Protein AF-0000000085037857 (afdb_homodimer)

Solvent-accessible surface area (backbone atoms only — not comparable to full-atom values): 8842 Å² total; per-residue (Å²): 122,50,80,33,39,57,67,57,38,49,74,40,35,71,58,51,56,49,46,18,55,75,66,65,37,46,35,36,34,31,36,87,88,33,72,64,82,64,17,30,32,39,31,25,39,68,59,52,50,52,38,51,50,42,29,55,66,50,51,72,70,66,72,67,72,76,71,72,71,71,71,63,75,67,69,63,79,122,123,49,78,33,39,57,68,58,39,51,75,41,35,70,58,51,55,49,47,20,53,76,66,66,38,45,36,36,33,30,37,85,87,33,71,65,82,64,18,29,31,38,32,26,40,67,58,53,50,51,37,50,51,42,30,56,66,50,50,71,72,65,72,68,73,76,70,74,72,74,71,65,73,68,70,65,84,120

Secondary structure (DSSP, 8-state):
-EEE-HHHHHHTHHHHHHHHHHH---EEE--SSSTTTT-EEEEEHHHHHHHHHHHHHTS------------GGG----/-EEE-HHHHHHTHHHHHHHHHHHT--EEE--SSSTTTT-EEEEEHHHHHHHHHHHHHTS------------GGG----

pLDDT: mean 81.19, std 19.85, range [30.17, 98.25]

Nearest PDB structures (foldseek):
  7v5y-assembly1_A  TM=8.905E-01  e=1.208E-04  Staphylococcus aureus subsp. aureus NCTC 8325
  7v5y-assembly1_D  TM=9.091E-01  e=2.577E-04  Staphylococcus aureus subsp. aureus NCTC 8325
  7v6w-assembly2_I  TM=9.081E-01  e=4.174E-04  Staphylococcus aureus subsp. aureus NCTC 8325
  7v6w-assembly2_K  TM=8.776E-01  e=6.311E-04  Staphylococcus aureus subsp. aureus NCTC 8325
  7v5y-assembly1_C  TM=8.869E-01  e=2.180E-03  Staphylococcus aureus subsp. aureus NCTC 8325

InterPro domains:
  IPR036165 YefM-like superfamily [SSF143120] (1-58)

Radius of gyration: 24.82 Å; Cα contacts (8 Å, |Δi|>4): 196; chains: 2; bounding box: 38×79×68 Å

Foldseek 3Di:
DAEDEPVRCVVCVVVVVVCQVVVQDKYKYAHPVHRPDPIDIDHDPVVVVVVVVVVVVPPPPPPPPPPPPPVVVPPPPD/DAEDEPVRCVVCVVVVVVCQVVVQDKYKYAHPVHRPDPIDIDHDPVVVVVVVVVVVVPPPPPPPPPPPPPCVVPPPPD

Organism: Levilactobacillus brevis (strain ATCC 367 / BCRC 12310 / CIP 105137 / JCM 1170 / LMG 11437 / NCIMB 947 / NCTC 947) (NCBI:txid387344)

Structure (mmCIF, N/CA/C/O backbone):
data_AF-0000000085037857-model_v1
#
loop_
_entity.id
_entity.type
_entity.pdbx_description
1 polymer Antitoxin
#
loop_
_atom_site.group_PDB
_atom_site.id
_atom_site.type_symbol
_atom_site.label_atom_id
_atom_site.label_alt_id
_atom_site.label_comp_id
_atom_site.label_asym_id
_atom_site.label_entity_id
_atom_site.label_seq_id
_atom_site.pdbx_PDB_ins_code
_atom_site.Cartn_x
_atom_site.Cartn_y
_atom_site.Cartn_z
_atom_site.occupancy
_atom_site.B_iso_or_equiv
_atom_site.auth_seq_id
_atom_site.auth_comp_id
_atom_site.auth_asym_id
_atom_site.auth_atom_id
_atom_site.pdbx_PDB_model_num
ATOM 1 N N . MET A 1 1 ? -2.799 6.082 -11.523 1 88.81 1 MET A N 1
ATOM 2 C CA . MET A 1 1 ? -2.975 4.879 -10.719 1 88.81 1 MET A CA 1
ATOM 3 C C . MET A 1 1 ? -3.498 3.725 -11.57 1 88.81 1 MET A C 1
ATOM 5 O O . MET A 1 1 ? -4.43 3.9 -12.352 1 88.81 1 MET A O 1
ATOM 9 N N . LYS A 1 2 ? -2.797 2.525 -11.625 1 94.12 2 LYS A N 1
ATOM 10 C CA . LYS A 1 2 ? -3.199 1.336 -12.367 1 94.12 2 LYS A CA 1
ATOM 11 C C . LYS A 1 2 ? -4.102 0.44 -11.523 1 94.12 2 LYS A C 1
ATOM 13 O O . LYS A 1 2 ? -3.959 0.382 -10.305 1 94.12 2 LYS A O 1
ATOM 18 N N . HIS A 1 3 ? -4.953 -0.242 -12.336 1 94.38 3 HIS A N 1
ATOM 19 C CA . HIS A 1 3 ? -5.906 -1.106 -11.648 1 94.38 3 HIS A CA 1
ATOM 20 C C . HIS A 1 3 ? -5.73 -2.562 -12.062 1 94.38 3 HIS A C 1
ATOM 22 O O . HIS A 1 3 ? -5.527 -2.855 -13.25 1 94.38 3 HIS A O 1
ATOM 28 N N . TYR A 1 4 ? -5.77 -3.43 -11.062 1 95.62 4 TYR A N 1
ATOM 29 C CA . TYR A 1 4 ? -5.695 -4.871 -11.289 1 95.62 4 TYR A CA 1
ATOM 30 C C . TYR A 1 4 ? -6.77 -5.602 -10.492 1 95.62 4 TYR A C 1
ATOM 32 O O . TYR A 1 4 ? -7.172 -5.148 -9.414 1 95.62 4 TYR A O 1
ATOM 40 N N . SER A 1 5 ? -7.328 -6.695 -11.078 1 95.31 5 SER A N 1
ATOM 41 C CA . SER A 1 5 ? -8.062 -7.648 -10.258 1 95.31 5 SER A CA 1
ATOM 42 C C . SER A 1 5 ? -7.117 -8.5 -9.422 1 95.31 5 SER A C 1
ATOM 44 O O . SER A 1 5 ? -5.938 -8.641 -9.75 1 95.31 5 SER A O 1
ATOM 46 N N . PRO A 1 6 ? -7.613 -9.07 -8.375 1 95.5 6 PRO A N 1
ATOM 47 C CA . PRO A 1 6 ? -6.742 -9.875 -7.516 1 95.5 6 PRO A CA 1
ATOM 48 C C . PRO A 1 6 ? -6.035 -10.992 -8.273 1 95.5 6 PRO A C 1
ATOM 50 O O . PRO A 1 6 ? -4.832 -11.195 -8.094 1 95.5 6 PRO A O 1
ATOM 53 N N . ILE A 1 7 ? -6.723 -11.648 -9.148 1 95.44 7 ILE A N 1
ATOM 54 C CA . ILE A 1 7 ? -6.164 -12.773 -9.891 1 95.44 7 ILE A CA 1
ATOM 55 C C . ILE A 1 7 ? -5.117 -12.273 -10.883 1 95.44 7 ILE A C 1
ATOM 57 O O . ILE A 1 7 ? -4.016 -12.828 -10.969 1 95.44 7 ILE A O 1
ATOM 61 N N . ALA A 1 8 ? -5.441 -11.219 -11.555 1 96.31 8 ALA A N 1
ATOM 62 C CA . ALA A 1 8 ? -4.504 -10.641 -12.508 1 96.31 8 ALA A CA 1
ATOM 63 C C . ALA A 1 8 ? -3.242 -10.141 -11.812 1 96.31 8 ALA A C 1
ATOM 65 O O . ALA A 1 8 ? -2.129 -10.344 -12.305 1 96.31 8 ALA A O 1
ATOM 66 N N . ALA A 1 9 ? -3.393 -9.469 -10.703 1 97.5 9 ALA A N 1
ATOM 67 C CA . ALA A 1 9 ? -2.266 -8.945 -9.938 1 97.5 9 ALA A CA 1
ATOM 68 C C . ALA A 1 9 ? -1.365 -10.078 -9.445 1 97.5 9 ALA A C 1
ATOM 70 O O . ALA A 1 9 ? -0.138 -9.953 -9.461 1 97.5 9 ALA A O 1
ATOM 71 N N . GLN A 1 10 ? -2.035 -11.07 -9 1 97.38 10 GLN A N 1
ATOM 72 C CA . GLN A 1 10 ? -1.296 -12.227 -8.516 1 97.38 10 GLN A CA 1
ATOM 73 C C . GLN A 1 10 ? -0.466 -12.852 -9.633 1 97.38 10 GLN A C 1
ATOM 75 O O . GLN A 1 10 ? 0.699 -13.203 -9.43 1 97.38 10 GLN A O 1
ATOM 80 N N . GLN A 1 11 ? -1.015 -12.945 -10.789 1 96.62 11 GLN A N 1
ATOM 81 C CA . GLN A 1 11 ? -0.337 -13.547 -11.938 1 96.62 11 GLN A CA 1
ATOM 82 C C . GLN A 1 11 ? 0.849 -12.695 -12.383 1 96.62 11 GLN A C 1
ATOM 84 O O . GLN A 1 11 ? 1.886 -13.227 -12.781 1 96.62 11 GLN A O 1
ATOM 89 N N . ASP A 1 12 ? 0.667 -11.398 -12.328 1 96.56 12 ASP A N 1
ATOM 90 C CA . ASP A 1 12 ? 1.694 -10.469 -12.773 1 96.56 12 ASP A CA 1
ATOM 91 C C . ASP A 1 12 ? 2.4 -9.812 -11.594 1 96.56 12 ASP A C 1
ATOM 93 O O . ASP A 1 12 ? 2.867 -8.672 -11.688 1 96.56 12 ASP A O 1
ATOM 97 N N . PHE A 1 13 ? 2.445 -10.492 -10.484 1 97.56 13 PHE A N 1
ATOM 98 C CA . PHE A 1 13 ? 2.863 -9.891 -9.227 1 97.56 13 PHE A CA 1
ATOM 99 C C . PHE A 1 13 ? 4.281 -9.344 -9.328 1 97.56 13 PHE A C 1
ATOM 101 O O . PHE A 1 13 ? 4.543 -8.203 -8.938 1 97.56 13 PHE A O 1
ATOM 108 N N . GLN A 1 14 ? 5.199 -10.109 -9.859 1 96 14 GLN A N 1
ATOM 109 C CA . GLN A 1 14 ? 6.582 -9.656 -9.984 1 96 14 GLN A CA 1
ATOM 110 C C . GLN A 1 14 ? 6.676 -8.414 -10.859 1 96 14 GLN A C 1
ATOM 112 O O . GLN A 1 14 ? 7.438 -7.488 -10.555 1 96 14 GLN A O 1
ATOM 117 N N . GLN A 1 15 ? 5.957 -8.406 -11.938 1 96.31 15 GLN A N 1
ATOM 118 C CA . GLN A 1 15 ? 5.91 -7.234 -12.805 1 96.31 15 GLN A CA 1
ATOM 119 C C . GLN A 1 15 ? 5.309 -6.035 -12.078 1 96.31 15 GLN A C 1
ATOM 121 O O . GLN A 1 15 ? 5.785 -4.91 -12.227 1 96.31 15 GLN A O 1
ATOM 126 N N . VAL A 1 16 ? 4.203 -6.281 -11.367 1 96.69 16 VAL A N 1
ATOM 127 C CA . VAL A 1 16 ? 3.537 -5.242 -10.594 1 96.69 16 VAL A CA 1
ATOM 128 C C . VAL A 1 16 ? 4.535 -4.59 -9.641 1 96.69 16 VAL A C 1
ATOM 130 O O . VAL A 1 16 ? 4.656 -3.361 -9.609 1 96.69 16 VAL A O 1
ATOM 133 N N . LEU A 1 17 ? 5.309 -5.434 -8.914 1 95.81 17 LEU A N 1
ATOM 134 C CA . LEU A 1 17 ? 6.281 -4.914 -7.961 1 95.81 17 LEU A CA 1
ATOM 135 C C . LEU A 1 17 ? 7.359 -4.102 -8.664 1 95.81 17 LEU A C 1
ATOM 137 O O . LEU A 1 17 ? 7.789 -3.061 -8.164 1 95.81 17 LEU A O 1
ATOM 141 N N . THR A 1 18 ? 7.766 -4.562 -9.867 1 94.06 18 THR A N 1
ATOM 142 C CA . THR A 1 18 ? 8.789 -3.871 -10.641 1 94.06 18 THR A CA 1
ATOM 143 C C . THR A 1 18 ? 8.297 -2.498 -11.094 1 94.06 18 THR A C 1
ATOM 145 O O . THR A 1 18 ? 9.008 -1.504 -10.961 1 94.06 18 THR A O 1
ATOM 148 N N . VAL A 1 19 ? 7.074 -2.396 -11.555 1 94.75 19 VAL A N 1
ATOM 149 C CA . VAL A 1 19 ? 6.5 -1.154 -12.055 1 94.75 19 VAL A CA 1
ATOM 150 C C . VAL A 1 19 ? 6.305 -0.172 -10.906 1 94.75 19 VAL A C 1
ATOM 152 O O . VAL A 1 19 ? 6.598 1.019 -11.039 1 94.75 19 VAL A O 1
ATOM 155 N N . VAL A 1 20 ? 5.887 -0.683 -9.781 1 95.94 20 VAL A N 1
ATOM 156 C CA . VAL A 1 20 ? 5.672 0.143 -8.602 1 95.94 20 VAL A CA 1
ATOM 157 C C . VAL A 1 20 ? 6.988 0.799 -8.188 1 95.94 20 VAL A C 1
ATOM 159 O O . VAL A 1 20 ? 7.023 1.993 -7.879 1 95.94 20 VAL A O 1
ATOM 162 N N . HIS A 1 21 ? 7.98 0.096 -8.234 1 93.31 21 HIS A N 1
ATOM 163 C CA . HIS A 1 21 ? 9.281 0.605 -7.801 1 93.31 21 HIS A CA 1
ATOM 164 C C . HIS A 1 21 ? 9.898 1.51 -8.859 1 93.31 21 HIS A C 1
ATOM 166 O O . HIS A 1 21 ? 10.352 2.613 -8.555 1 93.31 21 HIS A O 1
ATOM 172 N N . GLN A 1 22 ? 9.875 1.094 -10.07 1 93.31 22 GLN A N 1
ATOM 173 C CA . GLN A 1 22 ? 10.578 1.793 -11.141 1 93.31 22 GLN A CA 1
ATOM 174 C C . GLN A 1 22 ? 9.875 3.1 -11.5 1 93.31 22 GLN A C 1
ATOM 176 O O . GLN A 1 22 ? 10.531 4.113 -11.758 1 93.31 22 GLN A O 1
ATOM 181 N N . LEU A 1 23 ? 8.586 3.047 -11.492 1 94.31 23 LEU A N 1
ATOM 182 C CA . LEU A 1 23 ? 7.832 4.227 -11.898 1 94.31 23 LEU A CA 1
ATOM 183 C C . LEU A 1 23 ? 7.316 4.988 -10.688 1 94.31 23 LEU A C 1
ATOM 185 O O . LEU A 1 23 ? 6.758 6.082 -10.82 1 94.31 23 LEU A O 1
ATOM 189 N N . GLN A 1 24 ? 7.605 4.41 -9.547 1 92.06 24 GLN A N 1
ATOM 190 C CA . GLN A 1 24 ? 7.117 4.977 -8.297 1 92.06 24 GLN A CA 1
ATOM 191 C C . GLN A 1 24 ? 5.621 5.262 -8.367 1 92.06 24 GLN A C 1
ATOM 193 O O . GLN A 1 24 ? 5.172 6.355 -8.008 1 92.06 24 GLN A O 1
ATOM 198 N N . GLU A 1 25 ? 4.902 4.344 -8.898 1 93.88 25 GLU A N 1
ATOM 199 C CA . GLU A 1 25 ? 3.457 4.457 -9.062 1 93.88 25 GLU A CA 1
ATOM 200 C C . GLU A 1 25 ? 2.715 3.537 -8.102 1 93.88 25 GLU A C 1
ATOM 202 O O . GLU A 1 25 ? 3.295 2.588 -7.57 1 93.88 25 GLU A O 1
ATOM 207 N N . THR A 1 26 ? 1.475 3.883 -7.855 1 96.31 26 THR A N 1
ATOM 208 C CA . THR A 1 26 ? 0.631 3.049 -7.008 1 96.31 26 THR A CA 1
ATOM 209 C C . THR A 1 26 ? -0.341 2.229 -7.852 1 96.31 26 THR A C 1
ATOM 211 O O . THR A 1 26 ? -0.858 2.713 -8.859 1 96.31 26 THR A O 1
ATOM 214 N N . ILE A 1 27 ? -0.514 0.985 -7.375 1 97.31 27 ILE A N 1
ATOM 215 C CA . ILE A 1 27 ? -1.434 0.089 -8.07 1 97.31 27 ILE A CA 1
ATOM 216 C C . ILE A 1 27 ? -2.605 -0.258 -7.152 1 97.31 27 ILE A C 1
ATOM 218 O O . ILE A 1 27 ? -2.414 -0.513 -5.961 1 97.31 27 ILE A O 1
ATOM 222 N N . MET A 1 28 ? -3.84 -0.273 -7.762 1 96.75 28 MET A N 1
ATOM 223 C CA . MET A 1 28 ? -5.047 -0.605 -7.008 1 96.75 28 MET A CA 1
ATOM 224 C C . MET A 1 28 ? -5.555 -1.995 -7.383 1 96.75 28 MET A C 1
ATOM 226 O O . MET A 1 28 ? -5.672 -2.322 -8.562 1 96.75 28 MET A O 1
ATOM 230 N N . ILE A 1 29 ? -5.672 -2.752 -6.328 1 97.06 29 ILE A N 1
ATOM 231 C CA . ILE A 1 29 ? -6.234 -4.09 -6.504 1 97.06 29 ILE A CA 1
ATOM 232 C C . ILE A 1 29 ? -7.695 -4.094 -6.07 1 97.06 29 ILE A C 1
ATOM 234 O O . ILE A 1 29 ? -8 -3.928 -4.887 1 97.06 29 ILE A O 1
ATOM 238 N N . THR A 1 30 ? -8.594 -4.324 -7.078 1 95 30 THR A N 1
ATOM 239 C CA . THR A 1 30 ? -10.023 -4.277 -6.801 1 95 30 THR A CA 1
ATOM 240 C C . THR A 1 30 ? -10.68 -5.605 -7.156 1 95 30 THR A C 1
ATOM 242 O O . THR A 1 30 ? -10.734 -5.988 -8.328 1 95 30 THR A O 1
ATOM 245 N N . PRO A 1 31 ? -11.188 -6.266 -6.059 1 90.56 31 PRO A N 1
ATOM 246 C CA . PRO A 1 31 ? -11.93 -7.492 -6.352 1 90.56 31 PRO A CA 1
ATOM 247 C C . PRO A 1 31 ? -13.188 -7.238 -7.18 1 90.56 31 PRO A C 1
ATOM 249 O O . PRO A 1 31 ? -13.789 -6.168 -7.078 1 90.56 31 PRO A O 1
ATOM 252 N N . THR A 1 32 ? -13.492 -8.117 -8.062 1 81.38 32 THR A N 1
ATOM 253 C CA . THR A 1 32 ? -14.656 -7.992 -8.938 1 81.38 32 THR A CA 1
ATOM 254 C C . THR A 1 32 ? -15.945 -8 -8.133 1 81.38 32 THR A C 1
ATOM 256 O O . THR A 1 32 ? -16.938 -7.375 -8.523 1 81.38 32 THR A O 1
ATOM 259 N N . ASP A 1 33 ? -15.914 -8.594 -7.055 1 78.81 33 ASP A N 1
ATOM 260 C CA . ASP A 1 33 ? -17.109 -8.758 -6.238 1 78.81 33 ASP A CA 1
ATOM 261 C C . ASP A 1 33 ? -17.328 -7.543 -5.34 1 78.81 33 ASP A C 1
ATOM 263 O O . ASP A 1 33 ? -18.453 -7.289 -4.887 1 78.81 33 ASP A O 1
ATOM 267 N N . SER A 1 34 ? -16.328 -6.797 -5 1 71.25 34 SER A N 1
ATOM 268 C CA . SER A 1 34 ? -16.422 -5.691 -4.055 1 71.25 34 SER A CA 1
ATOM 269 C C . SER A 1 34 ? -15.742 -4.438 -4.605 1 71.25 34 SER A C 1
ATOM 271 O O . SER A 1 34 ? -14.625 -4.098 -4.203 1 71.25 34 SER A O 1
ATOM 273 N N . GLU A 1 35 ? -16.219 -3.906 -5.652 1 68 35 GLU A N 1
ATOM 274 C CA . GLU A 1 35 ? -15.57 -2.891 -6.473 1 68 35 GLU A CA 1
ATOM 275 C C . GLU A 1 35 ? -14.781 -1.91 -5.613 1 68 35 GLU A C 1
ATOM 277 O O . GLU A 1 35 ? -13.664 -1.524 -5.969 1 68 35 GLU A O 1
ATOM 282 N N . ASP A 1 36 ? -15.133 -1.713 -4.285 1 74.12 36 ASP A N 1
ATOM 283 C CA . ASP A 1 36 ? -14.422 -0.632 -3.613 1 74.12 36 ASP A CA 1
ATOM 284 C C . ASP A 1 36 ? -14.117 -0.991 -2.16 1 74.12 36 ASP A C 1
ATOM 286 O O . ASP A 1 36 ? -13.086 -0.594 -1.618 1 74.12 36 ASP A O 1
ATOM 290 N N . GLU A 1 37 ? -14.891 -1.857 -1.664 1 83.69 37 GLU A N 1
ATOM 291 C CA . GLU A 1 37 ? -14.844 -2.064 -0.22 1 83.69 37 GLU A CA 1
ATOM 292 C C . GLU A 1 37 ? -13.625 -2.895 0.179 1 83.69 37 GLU A C 1
ATOM 294 O O . GLU A 1 37 ? -13.008 -2.641 1.216 1 83.69 37 GLU A O 1
ATOM 299 N N . HIS A 1 38 ? -13.273 -3.773 -0.701 1 89.06 38 HIS A N 1
ATOM 300 C CA . HIS A 1 38 ? -12.18 -4.672 -0.35 1 89.06 38 HIS A CA 1
ATOM 301 C C . HIS A 1 38 ? -10.945 -4.402 -1.204 1 89.06 38 HIS A C 1
ATOM 303 O O . HIS A 1 38 ? -10.055 -5.242 -1.295 1 89.06 38 HIS A O 1
ATOM 309 N N . ALA A 1 39 ? -10.914 -3.215 -1.707 1 95.44 39 ALA A N 1
ATOM 310 C CA . ALA A 1 39 ? -9.781 -2.855 -2.555 1 95.44 39 ALA A CA 1
ATOM 311 C C . ALA A 1 39 ? -8.523 -2.598 -1.72 1 95.44 39 ALA A C 1
ATOM 313 O O . ALA A 1 39 ? -8.625 -2.199 -0.556 1 95.44 39 ALA A O 1
ATOM 314 N N . ALA A 1 40 ? -7.445 -2.938 -2.291 1 97 40 ALA A N 1
ATOM 315 C CA . ALA A 1 40 ? -6.145 -2.727 -1.665 1 97 40 ALA A CA 1
ATOM 316 C C . ALA A 1 40 ? -5.211 -1.951 -2.59 1 97 40 ALA A C 1
ATOM 318 O O . ALA A 1 40 ? -5.418 -1.916 -3.805 1 97 40 ALA A O 1
ATOM 319 N N . VAL A 1 41 ? -4.211 -1.324 -2.008 1 97.25 41 VAL A 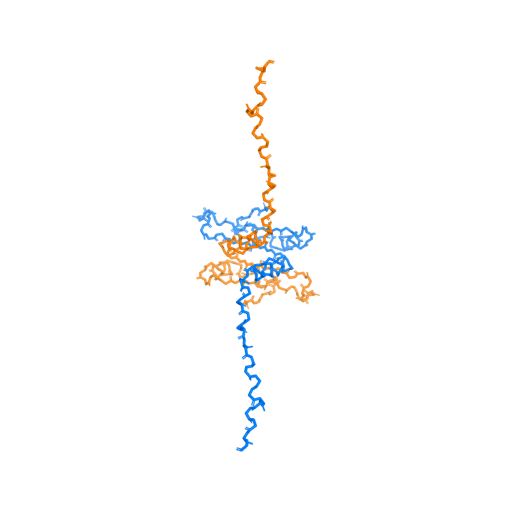N 1
ATOM 320 C CA . VAL A 1 41 ? -3.254 -0.533 -2.773 1 97.25 41 VAL A CA 1
ATOM 321 C C . VAL A 1 41 ? -1.838 -1.041 -2.516 1 97.25 41 VAL A C 1
ATOM 323 O O . VAL A 1 41 ? -1.477 -1.336 -1.373 1 97.25 41 VAL A O 1
ATOM 326 N N . ILE A 1 42 ? -1.102 -1.191 -3.6 1 98.25 42 ILE A N 1
ATOM 327 C CA . ILE A 1 42 ? 0.323 -1.495 -3.527 1 98.25 42 ILE A CA 1
ATOM 328 C C . ILE A 1 42 ? 1.134 -0.258 -3.906 1 98.25 42 ILE A C 1
ATOM 330 O O . ILE A 1 42 ? 0.92 0.332 -4.969 1 98.25 42 ILE A O 1
ATOM 334 N N . MET A 1 43 ? 2.094 0.13 -3.025 1 97.56 43 MET A N 1
ATOM 335 C CA . MET A 1 43 ? 2.914 1.31 -3.287 1 97.56 43 MET A CA 1
ATOM 336 C C . MET A 1 43 ? 4.34 1.104 -2.791 1 97.56 43 MET A C 1
ATOM 338 O O . MET A 1 43 ? 4.59 0.245 -1.941 1 97.56 43 MET A O 1
ATOM 342 N N . PRO A 1 44 ? 5.27 1.88 -3.354 1 96.81 44 PRO A N 1
ATOM 343 C CA . PRO A 1 44 ? 6.641 1.764 -2.854 1 96.81 44 PRO A CA 1
ATOM 344 C C . PRO A 1 44 ? 6.77 2.158 -1.385 1 96.81 44 PRO A C 1
ATOM 346 O O . PRO A 1 44 ? 6.113 3.102 -0.936 1 96.81 44 PRO A O 1
ATOM 349 N N . LYS A 1 45 ? 7.59 1.463 -0.759 1 95.56 45 LYS A N 1
ATOM 350 C CA . LYS A 1 45 ? 7.809 1.765 0.653 1 95.56 45 LYS A CA 1
ATOM 351 C C . LYS A 1 45 ? 8.141 3.24 0.854 1 95.56 45 LYS A C 1
ATOM 353 O O . LYS A 1 45 ? 7.625 3.877 1.776 1 95.56 45 LYS A O 1
ATOM 358 N N . ARG A 1 46 ? 8.938 3.783 0.051 1 93.88 46 ARG A N 1
ATOM 359 C CA . ARG A 1 46 ? 9.367 5.172 0.175 1 93.88 46 ARG A CA 1
ATOM 360 C C . ARG A 1 46 ? 8.172 6.121 0.099 1 93.88 46 ARG A C 1
ATOM 362 O O . ARG A 1 46 ? 8.094 7.086 0.858 1 93.88 46 ARG A O 1
ATOM 369 N N . GLU A 1 47 ? 7.273 5.891 -0.829 1 94.06 47 GLU A N 1
ATOM 370 C CA . GLU A 1 47 ? 6.07 6.707 -0.953 1 94.06 47 GLU A CA 1
ATOM 371 C C . GLU A 1 47 ? 5.203 6.605 0.298 1 94.06 47 GLU A C 1
ATOM 373 O O . GLU A 1 47 ? 4.695 7.613 0.792 1 94.06 47 GLU A O 1
ATOM 378 N N . TRP A 1 48 ? 5.109 5.426 0.763 1 95.12 48 TRP A N 1
ATOM 379 C CA . TRP A 1 48 ? 4.336 5.184 1.976 1 95.12 48 TRP A CA 1
ATOM 380 C C . TRP A 1 48 ? 4.93 5.938 3.162 1 95.12 48 TRP A C 1
ATOM 382 O O . TRP A 1 48 ? 4.207 6.59 3.916 1 95.12 48 TRP A O 1
ATOM 392 N N . GLU A 1 49 ? 6.188 5.977 3.312 1 93.88 49 GLU A N 1
ATOM 393 C CA . GLU A 1 49 ? 6.883 6.684 4.383 1 93.88 49 GLU A CA 1
ATOM 394 C C . GLU A 1 49 ? 6.715 8.195 4.242 1 93.88 49 GLU A C 1
ATOM 396 O O . GLU A 1 49 ? 6.543 8.898 5.238 1 93.88 49 GLU A O 1
ATOM 401 N N . ALA A 1 50 ? 6.801 8.641 3.057 1 92.56 50 ALA A N 1
ATOM 402 C CA . ALA A 1 50 ? 6.637 10.07 2.801 1 92.56 50 ALA A CA 1
ATOM 403 C C . ALA A 1 50 ? 5.238 10.539 3.18 1 92.56 50 ALA A C 1
ATOM 405 O O . ALA A 1 50 ? 5.078 11.578 3.824 1 92.56 50 ALA A O 1
ATOM 406 N N . LEU A 1 51 ? 4.27 9.781 2.787 1 92.88 51 LEU A N 1
ATOM 407 C CA . LEU A 1 51 ? 2.881 10.109 3.096 1 92.88 51 LEU A CA 1
ATOM 408 C C . LEU A 1 51 ? 2.639 10.086 4.602 1 92.88 51 LEU A C 1
ATOM 410 O O . LEU A 1 51 ? 1.98 10.977 5.141 1 92.88 51 LEU A O 1
ATOM 414 N N . ARG A 1 52 ? 3.137 9.102 5.164 1 91.81 52 ARG A N 1
ATOM 415 C CA . ARG A 1 52 ? 2.975 8.961 6.605 1 91.81 52 ARG A CA 1
ATOM 416 C C . ARG A 1 52 ? 3.662 10.102 7.352 1 91.81 52 ARG A C 1
ATOM 418 O O . ARG A 1 52 ? 3.115 10.641 8.312 1 91.81 52 ARG A O 1
ATOM 425 N N . GLU A 1 53 ? 4.805 10.484 6.969 1 92 53 GLU A N 1
ATOM 426 C CA . GLU A 1 53 ? 5.535 11.594 7.566 1 92 53 GLU A CA 1
ATOM 427 C C . GLU A 1 53 ? 4.77 12.906 7.41 1 92 53 GLU A C 1
ATOM 429 O O . GLU A 1 53 ? 4.648 13.68 8.359 1 92 53 GLU A O 1
ATOM 434 N N . LEU A 1 54 ? 4.293 13.062 6.223 1 89 54 LEU A N 1
ATOM 435 C CA . LEU A 1 54 ? 3.514 14.273 5.969 1 89 54 LEU A CA 1
ATOM 436 C C . LEU A 1 54 ? 2.264 14.305 6.84 1 89 54 LEU A C 1
ATOM 438 O O . LEU A 1 54 ? 1.905 15.352 7.383 1 89 54 LEU A O 1
ATOM 442 N N . ALA A 1 55 ? 1.677 13.258 7.02 1 88.94 55 ALA A N 1
ATOM 443 C CA . ALA A 1 55 ? 0.479 13.164 7.848 1 88.94 55 ALA A CA 1
ATOM 444 C C . ALA A 1 55 ? 0.806 13.414 9.312 1 88.94 55 ALA A C 1
ATOM 446 O O . ALA A 1 55 ? 0.032 14.062 10.031 1 88.94 55 ALA A O 1
ATOM 447 N N . PHE A 1 56 ? 1.879 12.961 9.719 1 86.88 56 PHE A N 1
ATOM 448 C CA . PHE A 1 56 ? 2.326 13.117 11.094 1 86.88 56 PHE A CA 1
ATOM 449 C C . PHE A 1 56 ? 2.633 14.578 11.406 1 86.88 56 PHE A C 1
ATOM 451 O O . PHE A 1 56 ? 2.393 15.039 12.523 1 86.88 56 PHE A O 1
ATOM 458 N N . LEU A 1 57 ? 3.086 15.258 10.5 1 81.94 57 LEU A N 1
ATOM 459 C CA . LEU A 1 57 ? 3.453 16.656 10.68 1 81.94 57 LEU A CA 1
ATOM 460 C C . LEU A 1 57 ? 2.215 17.516 10.891 1 81.94 57 LEU A C 1
ATOM 462 O O . LEU A 1 57 ? 2.309 18.641 11.414 1 81.94 57 LEU A O 1
ATOM 466 N N . GLN A 1 58 ? 1.061 17.094 10.469 1 71.5 58 GLN A N 1
ATOM 467 C CA . GLN A 1 58 ? -0.184 17.828 10.641 1 71.5 58 GLN A CA 1
ATOM 468 C C . GLN A 1 58 ? -0.682 17.734 12.086 1 71.5 58 GLN A C 1
ATOM 470 O O . GLN A 1 58 ? -1.599 18.453 12.477 1 71.5 58 GLN A O 1
ATOM 475 N N . ARG A 1 59 ? -0.139 16.875 12.812 1 65.38 59 ARG A N 1
ATOM 476 C CA . ARG A 1 59 ? -0.6 16.734 14.188 1 65.38 59 ARG A CA 1
ATOM 477 C C . ARG A 1 59 ? -0.239 17.969 15.016 1 65.38 59 ARG A C 1
ATOM 479 O O . ARG A 1 59 ? 0.895 18.453 14.961 1 65.38 59 ARG A O 1
ATOM 486 N N . PRO A 1 60 ? -1.316 18.688 15.312 1 62.03 60 PRO A N 1
ATOM 487 C CA . PRO A 1 60 ? -1.077 19.906 16.078 1 62.03 60 PRO A CA 1
ATOM 488 C C . PRO A 1 60 ? -0.035 19.719 17.188 1 62.03 60 PRO A C 1
ATOM 490 O O . PRO A 1 60 ? 0.026 18.656 17.812 1 62.03 60 PRO A O 1
ATOM 493 N N . SER A 1 61 ? 1.11 20.25 16.844 1 58.81 61 SER A N 1
ATOM 494 C CA . SER A 1 61 ? 2.078 20.328 17.922 1 58.81 61 SER A CA 1
ATOM 495 C C . SER A 1 61 ? 1.397 20.656 19.25 1 58.81 61 SER A C 1
ATOM 497 O O . SER A 1 61 ? 0.603 21.594 19.328 1 58.81 61 SER A O 1
ATOM 499 N N . LEU A 1 62 ? 0.873 19.656 19.969 1 56.41 62 LEU A N 1
ATOM 500 C CA . LEU A 1 62 ? 0.452 20.078 21.297 1 56.41 62 LEU A CA 1
ATOM 501 C C . LEU A 1 62 ? 1.316 21.234 21.797 1 56.41 62 LEU A C 1
ATOM 503 O O . LEU A 1 62 ? 2.531 21.234 21.594 1 56.41 62 LEU A O 1
ATOM 507 N N . PRO A 1 63 ? 0.683 22.266 21.969 1 55.34 63 PRO A N 1
ATOM 508 C CA . PRO A 1 63 ? 1.468 23.328 22.594 1 55.34 63 PRO A CA 1
ATOM 509 C C . PRO A 1 63 ? 2.393 22.797 23.688 1 55.34 63 PRO A C 1
ATOM 511 O O . PRO A 1 63 ? 2.047 21.844 24.391 1 55.34 63 PRO A O 1
ATOM 514 N N . LYS A 1 64 ? 3.645 22.609 23.406 1 56.22 64 LYS A N 1
ATOM 515 C CA . LYS A 1 64 ? 4.531 22.281 24.516 1 56.22 64 LYS A CA 1
ATOM 516 C C . LYS A 1 64 ? 3.996 22.859 25.828 1 56.22 64 LYS A C 1
ATOM 518 O O . LYS A 1 64 ? 3.629 24.031 25.891 1 56.22 64 LYS A O 1
ATOM 523 N N . PRO A 1 65 ? 3.498 22.078 26.656 1 52.34 65 PRO A N 1
ATOM 524 C CA . PRO A 1 65 ? 3.121 22.766 27.906 1 52.34 65 PRO A CA 1
ATOM 525 C C . PRO A 1 65 ? 4.082 23.875 28.281 1 52.34 65 PRO A C 1
ATOM 527 O O . PRO A 1 65 ? 5.297 23.734 28.125 1 52.34 65 PRO A O 1
ATOM 530 N N . ALA A 1 66 ? 3.688 24.984 28.078 1 48.69 66 ALA A N 1
ATOM 531 C CA . ALA A 1 66 ? 4.461 26.047 28.734 1 48.69 66 ALA A CA 1
ATOM 532 C C . ALA A 1 66 ? 4.949 25.609 30.109 1 48.69 66 ALA A C 1
ATOM 534 O O . ALA A 1 66 ? 4.172 25.562 31.062 1 48.69 66 ALA A O 1
ATOM 535 N N . ILE A 1 67 ? 5.586 24.531 30.344 1 47.53 67 ILE A N 1
ATOM 536 C CA . ILE A 1 67 ? 6.184 24.391 31.656 1 47.53 67 ILE A CA 1
ATOM 537 C C . ILE A 1 67 ? 6.82 25.703 32.094 1 47.53 67 ILE A C 1
ATOM 539 O O . ILE A 1 67 ? 7.793 26.156 31.484 1 47.53 67 ILE A O 1
ATOM 543 N N . THR A 1 68 ? 6.047 26.734 32.375 1 46.78 68 THR A N 1
ATOM 544 C CA . THR A 1 68 ? 6.523 27.797 33.25 1 46.78 68 THR A CA 1
ATOM 545 C C . THR A 1 68 ? 7.453 27.25 34.312 1 46.78 68 THR A C 1
ATOM 547 O O . THR A 1 68 ? 7.027 26.469 35.188 1 46.78 68 THR A O 1
ATOM 550 N N . ALA A 1 69 ? 8.625 26.797 34.031 1 46.22 69 ALA A N 1
ATOM 551 C CA . ALA A 1 69 ? 9.688 26.562 35 1 46.22 69 ALA A CA 1
ATOM 552 C C . ALA A 1 69 ? 9.602 27.562 36.156 1 46.22 69 ALA A C 1
ATOM 554 O O . ALA A 1 69 ? 9.891 28.75 35.969 1 46.22 69 ALA A O 1
ATOM 555 N N . PH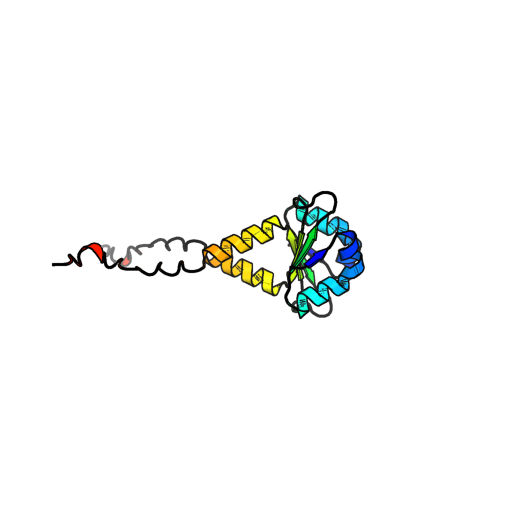E A 1 70 ? 8.586 27.484 36.938 1 46.53 70 PHE A N 1
ATOM 556 C CA . PHE A 1 70 ? 8.805 28.172 38.219 1 46.53 70 PHE A CA 1
ATOM 557 C C . PHE A 1 70 ? 10.227 27.953 38.719 1 46.53 70 PHE A C 1
ATOM 559 O O . PHE A 1 70 ? 10.664 26.812 38.875 1 46.53 70 PHE A O 1
ATOM 566 N N . ASP A 1 71 ? 11.211 28.625 38.156 1 45.56 71 ASP A N 1
ATOM 567 C CA . ASP A 1 71 ? 12.523 28.766 38.781 1 45.56 71 ASP A CA 1
ATOM 568 C C . ASP A 1 71 ? 12.422 28.75 40.312 1 45.56 71 ASP A C 1
ATOM 570 O O . ASP A 1 71 ? 12 29.734 40.906 1 45.56 71 ASP A O 1
ATOM 574 N N . VAL A 1 72 ? 11.914 27.703 40.969 1 49.28 72 VAL A N 1
ATOM 575 C CA . VAL A 1 72 ? 11.953 27.422 42.375 1 49.28 72 VAL A CA 1
ATOM 576 C C . VAL A 1 72 ? 13.336 27.734 42.938 1 49.28 72 VAL A C 1
ATOM 578 O O . VAL A 1 72 ? 13.617 27.484 44.125 1 49.28 72 VAL A O 1
ATOM 581 N N . ASP A 1 73 ? 14.328 28.016 42.094 1 45.31 73 ASP A N 1
ATOM 582 C CA . ASP A 1 73 ? 15.57 28.297 42.812 1 45.31 73 ASP A CA 1
ATOM 583 C C . ASP A 1 73 ? 15.406 29.469 43.75 1 45.31 73 ASP A C 1
ATOM 585 O O . ASP A 1 73 ? 16.25 29.688 44.656 1 45.31 73 ASP A O 1
ATOM 589 N N . LYS A 1 74 ? 14.43 30.453 43.406 1 46.03 74 LYS A N 1
ATOM 590 C CA . LYS A 1 74 ? 14.5 31.578 44.344 1 46.03 74 LYS A CA 1
ATOM 591 C C . LYS A 1 74 ? 13.875 31.219 45.688 1 46.03 74 LYS A C 1
ATOM 593 O O . LYS A 1 74 ? 13.719 32.062 46.562 1 46.03 74 LYS A O 1
ATOM 598 N N . MET A 1 75 ? 13.242 30.094 45.875 1 43.41 75 MET A N 1
ATOM 599 C CA . MET A 1 75 ? 12.883 29.984 47.281 1 43.41 75 MET A CA 1
ATOM 600 C C . MET A 1 75 ? 14.125 29.984 48.156 1 43.41 75 MET A C 1
ATOM 602 O O . MET A 1 75 ? 14.906 29.031 48.156 1 43.41 75 MET A O 1
ATOM 606 N N . GLU A 1 76 ? 14.898 31.094 48.156 1 43 76 GLU A N 1
ATOM 607 C CA . GLU A 1 76 ? 15.82 31.391 49.25 1 43 76 GLU A CA 1
ATOM 608 C C . GLU A 1 76 ? 15.148 31.156 50.594 1 43 76 GLU A C 1
ATOM 610 O O . GLU A 1 76 ? 14.094 31.734 50.875 1 43 76 GLU A O 1
ATOM 615 N N . TRP A 1 77 ? 15.047 30.031 51.062 1 47.62 77 TRP A N 1
ATOM 616 C CA . TRP A 1 77 ? 14.891 29.891 52.5 1 47.62 77 TRP A CA 1
ATOM 617 C C . TRP A 1 77 ? 15.766 30.891 53.25 1 47.62 77 TRP A C 1
ATOM 619 O O . TRP A 1 77 ? 16.984 30.938 53.031 1 47.62 77 TRP A O 1
ATOM 629 N N . GLY A 1 78 ? 15.453 32.156 53.344 1 30.67 78 GLY A N 1
ATOM 630 C CA . GLY A 1 78 ? 15.852 32.875 54.531 1 30.67 78 GLY A CA 1
ATOM 631 C C . GLY A 1 78 ? 15.391 32.219 55.812 1 30.67 78 GLY A C 1
ATOM 632 O O . GLY A 1 78 ? 14.422 31.469 55.812 1 30.67 78 GLY A O 1
ATOM 633 N N . MET B 1 1 ? 3.16 -4.227 11.586 1 88.69 1 MET B N 1
ATOM 634 C CA . MET B 1 1 ? 3.379 -4.395 10.156 1 88.69 1 MET B CA 1
ATOM 635 C C . MET B 1 1 ? 4.004 -5.75 9.852 1 88.69 1 MET B C 1
ATOM 637 O O . MET B 1 1 ? 4.961 -6.16 10.516 1 88.69 1 MET B O 1
ATOM 641 N N . LYS B 1 2 ? 3.389 -6.629 8.977 1 94 2 LYS B N 1
ATOM 642 C CA . LYS B 1 2 ? 3.896 -7.938 8.578 1 94 2 LYS B CA 1
ATOM 643 C C . LYS B 1 2 ? 4.828 -7.82 7.375 1 94 2 LYS B C 1
ATOM 645 O O . LYS B 1 2 ? 4.648 -6.945 6.523 1 94 2 LYS B O 1
ATOM 650 N N . HIS B 1 3 ? 5.758 -8.812 7.43 1 94.38 3 HIS B N 1
ATOM 651 C CA . HIS B 1 3 ? 6.742 -8.789 6.355 1 94.38 3 HIS B CA 1
ATOM 652 C C . HIS B 1 3 ? 6.684 -10.07 5.527 1 94.38 3 HIS B C 1
ATOM 654 O O . HIS B 1 3 ? 6.547 -11.164 6.078 1 94.38 3 HIS B O 1
ATOM 660 N N . TYR B 1 4 ? 6.754 -9.891 4.211 1 95.5 4 TYR B N 1
ATOM 661 C CA . TYR B 1 4 ? 6.785 -11.008 3.268 1 95.5 4 TYR B CA 1
ATOM 662 C C . TYR B 1 4 ? 7.883 -10.812 2.229 1 95.5 4 TYR B C 1
ATOM 664 O O . TYR B 1 4 ? 8.211 -9.68 1.872 1 95.5 4 TYR B O 1
ATOM 672 N N . SER B 1 5 ? 8.531 -11.922 1.804 1 95.38 5 SER B N 1
ATOM 673 C CA . SER B 1 5 ? 9.297 -11.875 0.566 1 95.38 5 SER B CA 1
ATOM 674 C C . SER B 1 5 ? 8.383 -11.859 -0.655 1 95.38 5 SER B C 1
ATOM 676 O O . SER B 1 5 ? 7.227 -12.281 -0.575 1 95.38 5 SER B O 1
ATOM 678 N N . PRO B 1 6 ? 8.891 -11.422 -1.764 1 95.5 6 PRO B N 1
ATOM 679 C CA . PRO B 1 6 ? 8.047 -11.352 -2.961 1 95.5 6 PRO B CA 1
ATOM 680 C C . PRO B 1 6 ? 7.441 -12.703 -3.332 1 95.5 6 PRO B C 1
ATOM 682 O O . PRO B 1 6 ? 6.25 -12.781 -3.645 1 95.5 6 PRO B O 1
ATOM 685 N N . ILE B 1 7 ? 8.195 -13.742 -3.23 1 95.44 7 ILE B N 1
ATOM 686 C CA . ILE B 1 7 ? 7.734 -15.07 -3.613 1 95.44 7 ILE B CA 1
ATOM 687 C C . ILE B 1 7 ? 6.688 -15.562 -2.617 1 95.44 7 ILE B C 1
ATOM 689 O O . ILE B 1 7 ? 5.633 -16.062 -3.012 1 95.44 7 ILE B O 1
ATOM 693 N N . ALA B 1 8 ? 6.949 -15.367 -1.379 1 96.38 8 ALA B N 1
ATOM 694 C CA . ALA B 1 8 ? 6.004 -15.773 -0.344 1 96.38 8 ALA B CA 1
ATOM 695 C C . ALA B 1 8 ? 4.691 -15.008 -0.465 1 96.38 8 ALA B C 1
ATOM 697 O O . ALA B 1 8 ? 3.609 -15.586 -0.331 1 96.38 8 ALA B O 1
ATOM 698 N N . ALA B 1 9 ? 4.758 -13.719 -0.673 1 97.5 9 ALA B N 1
ATOM 699 C CA . ALA B 1 9 ? 3.576 -12.875 -0.817 1 97.5 9 ALA B CA 1
ATOM 700 C C . ALA B 1 9 ? 2.744 -13.297 -2.023 1 97.5 9 ALA B C 1
ATOM 702 O O . ALA B 1 9 ? 1.512 -13.312 -1.96 1 97.5 9 ALA B O 1
ATOM 703 N N . GLN B 1 10 ? 3.463 -13.57 -3.043 1 97.44 10 GLN B N 1
ATOM 704 C CA . GLN B 1 10 ? 2.793 -14.016 -4.258 1 97.44 10 GLN B CA 1
ATOM 705 C C . GLN B 1 10 ? 2.039 -15.328 -4.027 1 97.44 10 GLN B C 1
ATOM 707 O O . GLN B 1 10 ? 0.896 -15.477 -4.461 1 97.44 10 GLN B O 1
ATOM 712 N N . GLN B 1 11 ? 2.631 -16.219 -3.324 1 96.62 11 GLN B N 1
ATOM 713 C CA . GLN B 1 11 ? 2.029 -17.516 -3.053 1 96.62 11 GLN B CA 1
ATOM 714 C C . GLN B 1 11 ? 0.8 -17.375 -2.158 1 96.62 11 GLN B C 1
ATOM 716 O O . GLN B 1 11 ? -0.187 -18.094 -2.338 1 96.62 11 GLN B O 1
ATOM 721 N N . ASP B 1 12 ? 0.903 -16.484 -1.204 1 96.5 12 ASP B N 1
ATOM 722 C CA . ASP B 1 12 ? -0.174 -16.281 -0.239 1 96.5 12 ASP B CA 1
ATOM 723 C C . ASP B 1 12 ? -0.956 -15.008 -0.542 1 96.5 12 ASP B C 1
ATOM 725 O O . ASP B 1 12 ? -1.489 -14.375 0.369 1 96.5 12 ASP B O 1
ATOM 729 N N . PHE B 1 13 ? -0.983 -14.625 -1.776 1 97.5 13 PHE B N 1
ATOM 730 C CA . PHE B 1 13 ? -1.479 -13.305 -2.16 1 97.5 13 PHE B CA 1
ATOM 731 C C . PHE B 1 13 ? -2.928 -13.125 -1.72 1 97.5 13 PHE B C 1
ATOM 733 O O . PHE B 1 13 ? -3.279 -12.109 -1.123 1 97.5 13 PHE B O 1
ATOM 740 N N . GLN B 1 14 ? -3.775 -14.094 -1.976 1 95.94 14 GLN B N 1
ATOM 741 C CA . GLN B 1 14 ? -5.18 -13.984 -1.596 1 95.94 14 GLN B CA 1
ATOM 742 C C . GLN B 1 14 ? -5.332 -13.836 -0.084 1 95.94 14 GLN B C 1
ATOM 744 O O . GLN B 1 14 ? -6.164 -13.062 0.389 1 95.94 14 GLN B O 1
ATOM 749 N N . GLN B 1 15 ? -4.582 -14.594 0.649 1 96.31 15 GLN B N 1
ATOM 750 C CA . GLN B 1 15 ? -4.594 -14.477 2.104 1 96.31 15 GLN B CA 1
ATOM 751 C C . GLN B 1 15 ? -4.094 -13.102 2.549 1 96.31 15 GLN B C 1
ATOM 753 O O . GLN B 1 15 ? -4.641 -12.516 3.484 1 96.31 15 GLN B O 1
ATOM 758 N N . VAL B 1 16 ? -2.992 -12.664 1.935 1 96.69 16 VAL B N 1
ATOM 759 C CA . VAL B 1 16 ? -2.42 -11.359 2.232 1 96.69 16 VAL B CA 1
ATOM 760 C C . VAL B 1 16 ? -3.49 -10.281 2.076 1 96.69 16 VAL B C 1
ATOM 762 O O . VAL B 1 16 ? -3.693 -9.461 2.979 1 96.69 16 VAL B O 1
ATOM 765 N N . LEU B 1 17 ? -4.23 -10.336 0.941 1 95.81 17 LEU B N 1
ATOM 766 C CA . LEU B 1 17 ? -5.262 -9.344 0.678 1 95.81 17 LEU B CA 1
ATOM 767 C C . LEU B 1 17 ? -6.371 -9.414 1.725 1 95.81 17 LEU B C 1
ATOM 769 O O . LEU B 1 17 ? -6.883 -8.383 2.166 1 95.81 17 LEU B O 1
ATOM 773 N N . THR B 1 18 ? -6.707 -10.648 2.146 1 94.06 18 THR B N 1
ATOM 774 C CA . THR B 1 18 ? -7.754 -10.852 3.145 1 94.06 18 THR B CA 1
ATOM 775 C C . THR B 1 18 ? -7.336 -10.258 4.488 1 94.06 18 THR B C 1
ATOM 777 O O . THR B 1 18 ? -8.117 -9.562 5.133 1 94.06 18 THR B O 1
ATOM 780 N N . VAL B 1 19 ? -6.117 -10.469 4.914 1 94.75 19 VAL B N 1
ATOM 781 C CA . VAL B 1 19 ? -5.613 -10 6.199 1 94.75 19 VAL B CA 1
ATOM 782 C C . VAL B 1 19 ? -5.516 -8.477 6.199 1 94.75 19 VAL B C 1
ATOM 784 O O . VAL B 1 19 ? -5.875 -7.824 7.18 1 94.75 19 VAL B O 1
ATOM 787 N N . VAL B 1 20 ? -5.098 -7.934 5.086 1 95.94 20 VAL B N 1
ATOM 788 C CA . VAL B 1 20 ? -4.977 -6.484 4.941 1 95.94 20 VAL B CA 1
ATOM 789 C C . VAL B 1 20 ? -6.34 -5.828 5.129 1 95.94 20 VAL B C 1
ATOM 791 O O . VAL B 1 20 ? -6.461 -4.82 5.832 1 95.94 20 VAL B O 1
ATOM 794 N N . HIS B 1 21 ? -7.289 -6.395 4.602 1 93.31 21 HIS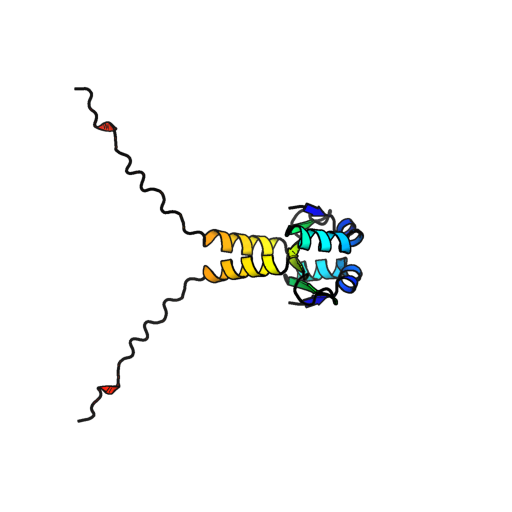 B N 1
ATOM 795 C CA . HIS B 1 21 ? -8.633 -5.82 4.668 1 93.31 21 HIS B CA 1
ATOM 796 C C . HIS B 1 21 ? -9.273 -6.074 6.027 1 93.31 21 HIS B C 1
ATOM 798 O O . HIS B 1 21 ? -9.82 -5.156 6.645 1 93.31 21 HIS B O 1
ATOM 804 N N . GLN B 1 22 ? -9.18 -7.258 6.5 1 93.31 22 GLN B N 1
ATOM 805 C CA . GLN B 1 22 ? -9.891 -7.664 7.711 1 93.31 22 GLN B CA 1
ATOM 806 C C . GLN B 1 22 ? -9.266 -7.027 8.953 1 93.31 22 GLN B C 1
ATOM 808 O O . GLN B 1 22 ? -9.977 -6.609 9.867 1 93.31 22 GLN B O 1
ATOM 813 N N . LEU B 1 23 ? -7.984 -6.961 8.938 1 94.38 23 LEU B N 1
ATOM 814 C CA . LEU B 1 23 ? -7.297 -6.445 10.117 1 94.38 23 LEU B CA 1
ATOM 815 C C . LEU B 1 23 ? -6.883 -4.992 9.914 1 94.38 23 LEU B C 1
ATOM 817 O O . LEU B 1 23 ? -6.387 -4.344 10.836 1 94.38 23 LEU B O 1
ATOM 821 N N . GLN B 1 24 ? -7.176 -4.531 8.719 1 92.44 24 GLN B N 1
ATOM 822 C CA . GLN B 1 24 ? -6.777 -3.178 8.352 1 92.44 24 GLN B CA 1
ATOM 823 C C . GLN B 1 24 ? -5.301 -2.936 8.656 1 92.44 24 GLN B C 1
ATOM 825 O O . GLN B 1 24 ? -4.945 -1.924 9.258 1 92.44 24 GLN B O 1
ATOM 830 N N . GLU B 1 25 ? -4.496 -3.871 8.328 1 93.94 25 GLU B N 1
ATOM 831 C CA . GLU B 1 25 ? -3.055 -3.814 8.562 1 93.94 25 GLU B CA 1
ATOM 832 C C . GLU B 1 25 ? -2.289 -3.645 7.254 1 93.94 25 GLU B C 1
ATOM 834 O O . GLU B 1 25 ? -2.83 -3.895 6.172 1 93.94 25 GLU B O 1
ATOM 839 N N . THR B 1 26 ? -1.082 -3.16 7.383 1 96.25 26 THR B N 1
ATOM 840 C CA . THR B 1 26 ? -0.218 -3.021 6.219 1 96.25 26 THR B CA 1
ATOM 841 C C . THR B 1 26 ? 0.838 -4.121 6.191 1 96.25 26 THR B C 1
ATOM 843 O O . THR B 1 26 ? 1.354 -4.52 7.238 1 96.25 26 THR B O 1
ATOM 846 N N . ILE B 1 27 ? 1.093 -4.57 4.941 1 97.31 27 ILE B N 1
ATOM 847 C CA . ILE B 1 27 ? 2.096 -5.613 4.754 1 97.31 27 ILE B CA 1
ATOM 848 C C . ILE B 1 27 ? 3.258 -5.066 3.928 1 97.31 27 ILE B C 1
ATOM 850 O O . ILE B 1 27 ? 3.047 -4.352 2.945 1 97.31 27 ILE B O 1
ATOM 854 N N . MET B 1 28 ? 4.508 -5.453 4.355 1 96.75 28 MET B N 1
ATOM 855 C CA . MET B 1 28 ? 5.711 -5.02 3.646 1 96.75 28 MET B CA 1
ATOM 856 C C . MET B 1 28 ? 6.32 -6.172 2.857 1 96.75 28 MET B C 1
ATOM 858 O O . MET B 1 28 ? 6.496 -7.27 3.389 1 96.75 28 MET B O 1
ATOM 862 N N . ILE B 1 29 ? 6.449 -5.879 1.602 1 97.06 29 ILE B N 1
ATOM 863 C CA . ILE B 1 29 ? 7.105 -6.844 0.725 1 97.06 29 ILE B CA 1
ATOM 864 C C . ILE B 1 29 ? 8.555 -6.426 0.485 1 97.06 29 ILE B C 1
ATOM 866 O O . ILE B 1 29 ? 8.812 -5.402 -0.157 1 97.06 29 ILE B O 1
ATOM 870 N N . THR B 1 30 ? 9.492 -7.262 1.004 1 95.06 30 THR B N 1
ATOM 871 C CA . THR B 1 30 ? 10.914 -6.93 0.905 1 95.06 30 THR B CA 1
ATOM 872 C C . THR B 1 30 ? 11.672 -8.023 0.155 1 95.06 30 THR B C 1
ATOM 874 O O . THR B 1 30 ? 11.781 -9.148 0.637 1 95.06 30 THR B O 1
ATOM 877 N N . PRO B 1 31 ? 12.18 -7.59 -1.049 1 90.56 31 PRO B N 1
ATOM 878 C CA . PRO B 1 31 ? 13.016 -8.562 -1.76 1 90.56 31 PRO B CA 1
ATOM 879 C C . PRO B 1 31 ? 14.281 -8.93 -0.986 1 90.56 31 PRO B C 1
ATOM 881 O O . PRO B 1 31 ? 14.805 -8.109 -0.225 1 90.56 31 PRO B O 1
ATOM 884 N N . THR B 1 32 ? 14.688 -10.133 -1.054 1 81.44 32 THR B N 1
ATOM 885 C CA . THR B 1 32 ? 15.859 -10.633 -0.344 1 81.44 32 THR B CA 1
ATOM 886 C C . THR B 1 32 ? 17.125 -9.945 -0.843 1 81.44 32 THR B C 1
ATOM 888 O O . THR B 1 32 ? 18.078 -9.773 -0.088 1 81.44 32 THR B O 1
ATOM 891 N N . ASP B 1 33 ? 17.094 -9.508 -1.996 1 78.88 33 ASP B N 1
ATOM 892 C CA . ASP B 1 33 ? 18.266 -8.922 -2.615 1 78.88 33 ASP B CA 1
ATOM 893 C C . ASP B 1 33 ? 18.391 -7.438 -2.279 1 78.88 33 ASP B C 1
ATOM 895 O O . ASP B 1 33 ? 19.469 -6.859 -2.354 1 78.88 33 ASP B O 1
ATOM 899 N N . SER B 1 34 ? 17.312 -6.777 -1.98 1 71.75 34 SER B N 1
ATOM 900 C CA . SER B 1 34 ? 17.297 -5.332 -1.755 1 71.75 34 SER B CA 1
ATOM 901 C C . SER B 1 34 ? 16.578 -4.98 -0.465 1 71.75 34 SER B C 1
ATOM 903 O O . SER B 1 34 ? 15.445 -4.477 -0.5 1 71.75 34 SER B O 1
ATOM 905 N N . GLU B 1 35 ? 17.031 -5.41 0.649 1 68.06 35 GLU B N 1
ATOM 906 C CA . GLU B 1 35 ? 16.344 -5.41 1.935 1 68.06 35 GLU B CA 1
ATOM 907 C C . GLU B 1 35 ? 15.445 -4.18 2.082 1 68.06 35 GLU B C 1
ATOM 909 O O . GLU B 1 35 ? 14.32 -4.277 2.566 1 68.06 35 GLU B O 1
ATOM 914 N N . ASP B 1 36 ? 15.758 -3.002 1.382 1 74.12 36 ASP B N 1
ATOM 915 C CA . ASP B 1 36 ? 14.953 -1.842 1.735 1 74.12 36 ASP B CA 1
ATOM 916 C C . ASP B 1 36 ? 14.633 -1 0.501 1 74.12 36 ASP B C 1
ATOM 918 O O . ASP B 1 36 ? 13.547 -0.421 0.403 1 74.12 36 ASP B O 1
ATOM 922 N N . GLU B 1 37 ? 15.445 -1.124 -0.448 1 83.88 37 GLU B N 1
ATOM 923 C CA . GLU B 1 37 ? 15.367 -0.171 -1.55 1 83.88 37 GLU B CA 1
ATOM 924 C C . GLU B 1 37 ? 14.203 -0.499 -2.482 1 83.88 37 GLU B C 1
ATOM 926 O O . GLU B 1 37 ? 13.531 0.403 -2.984 1 83.88 37 GLU B O 1
ATOM 931 N N . HIS B 1 38 ? 13.953 -1.77 -2.59 1 89.19 38 HIS B N 1
ATOM 932 C CA . HIS B 1 38 ? 12.922 -2.17 -3.539 1 89.19 38 HIS B CA 1
ATOM 933 C C . HIS B 1 38 ? 11.695 -2.727 -2.82 1 89.19 38 HIS B C 1
ATOM 935 O O . HIS B 1 38 ? 10.867 -3.408 -3.43 1 89.19 38 HIS B O 1
ATOM 941 N N . ALA B 1 39 ? 11.57 -2.332 -1.604 1 95.44 39 ALA B N 1
ATOM 942 C CA . ALA B 1 39 ? 10.438 -2.818 -0.818 1 95.44 39 ALA B CA 1
ATOM 943 C C . ALA B 1 39 ? 9.148 -2.105 -1.215 1 95.44 39 ALA B C 1
ATOM 945 O O . ALA B 1 39 ? 9.18 -0.962 -1.676 1 95.44 39 ALA B O 1
ATOM 946 N N . ALA B 1 40 ? 8.109 -2.834 -1.123 1 97 40 ALA B N 1
ATOM 947 C CA . ALA B 1 40 ? 6.777 -2.311 -1.414 1 97 40 ALA B CA 1
ATOM 948 C C . ALA B 1 40 ? 5.82 -2.566 -0.252 1 97 40 ALA B C 1
ATOM 950 O O . ALA B 1 40 ? 6.059 -3.451 0.574 1 97 40 ALA B O 1
ATOM 951 N N . VAL B 1 41 ? 4.762 -1.779 -0.196 1 97.19 41 VAL B N 1
ATOM 952 C CA . VAL B 1 41 ? 3.779 -1.908 0.873 1 97.19 41 VAL B CA 1
ATOM 953 C C . VAL B 1 41 ? 2.393 -2.139 0.275 1 97.19 41 VAL B C 1
ATOM 955 O O . VAL B 1 41 ? 2.018 -1.495 -0.707 1 97.19 41 VAL B O 1
ATOM 958 N N . ILE B 1 42 ? 1.701 -3.092 0.851 1 98.25 42 ILE B N 1
ATOM 959 C CA . ILE B 1 42 ? 0.298 -3.332 0.53 1 98.25 42 ILE B CA 1
ATOM 960 C C . ILE B 1 42 ? -0.583 -2.863 1.686 1 98.25 42 ILE B C 1
ATOM 962 O O . ILE B 1 42 ? -0.375 -3.262 2.834 1 98.25 42 ILE B O 1
ATOM 966 N N . MET B 1 43 ? -1.599 -2.023 1.367 1 97.56 43 MET B N 1
ATOM 967 C CA . MET B 1 43 ? -2.488 -1.506 2.402 1 97.56 43 MET B CA 1
ATOM 968 C C . MET B 1 43 ? -3.912 -1.366 1.876 1 97.56 43 MET B C 1
ATOM 970 O O . MET B 1 43 ? -4.129 -1.31 0.665 1 97.56 43 MET B O 1
ATOM 974 N N . PRO B 1 44 ? -4.879 -1.346 2.803 1 96.88 44 PRO B N 1
ATOM 975 C CA . PRO B 1 44 ? -6.258 -1.144 2.344 1 96.88 44 PRO B CA 1
ATOM 976 C C . PRO B 1 44 ? -6.461 0.215 1.676 1 96.88 44 PRO B C 1
ATOM 978 O O . PRO B 1 44 ? -5.887 1.215 2.115 1 96.88 44 PRO B O 1
ATOM 981 N N .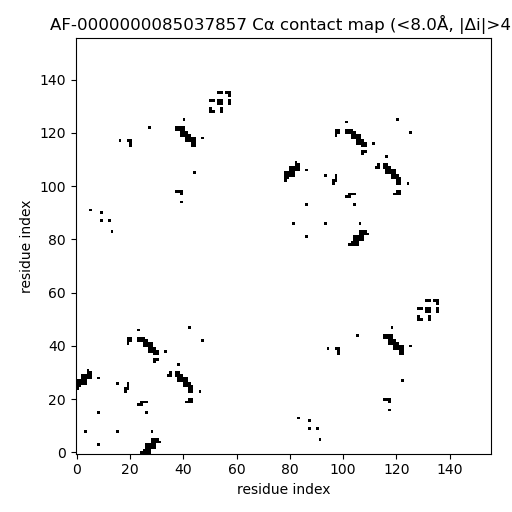 LYS B 1 45 ? -7.238 0.181 0.718 1 95.56 45 LYS B N 1
ATOM 982 C CA . LYS B 1 45 ? -7.527 1.428 0.016 1 95.56 45 LYS B CA 1
ATOM 983 C C . LYS B 1 45 ? -7.969 2.518 0.99 1 95.56 45 LYS B C 1
ATOM 985 O O . LYS B 1 45 ? -7.531 3.666 0.882 1 95.56 45 LYS B O 1
ATOM 990 N N . ARG B 1 46 ? -8.773 2.201 1.896 1 93.94 46 ARG B N 1
ATOM 991 C CA . ARG B 1 46 ? -9.297 3.172 2.852 1 93.94 46 ARG B CA 1
ATOM 992 C C . ARG B 1 46 ? -8.164 3.816 3.65 1 93.94 46 ARG B C 1
ATOM 994 O O . ARG B 1 46 ? -8.18 5.027 3.887 1 93.94 46 ARG B O 1
ATOM 1001 N N . GLU B 1 47 ? -7.223 3.031 4.102 1 94.12 47 GLU B N 1
ATOM 1002 C CA . GLU B 1 47 ? -6.07 3.557 4.832 1 94.12 47 GLU B CA 1
ATOM 1003 C C . GLU B 1 47 ? -5.246 4.496 3.959 1 94.12 47 GLU B C 1
ATOM 1005 O O . GLU B 1 47 ? -4.824 5.562 4.41 1 94.12 47 GLU B O 1
ATOM 1010 N N . TRP B 1 48 ? -5.098 4.078 2.773 1 95.19 48 TRP B N 1
ATOM 1011 C CA . TRP B 1 48 ? -4.352 4.891 1.816 1 95.19 48 TRP B CA 1
ATOM 1012 C C . TRP B 1 48 ? -5.039 6.234 1.591 1 95.19 48 TRP B C 1
ATOM 1014 O O . TRP B 1 48 ? -4.387 7.281 1.611 1 95.19 48 TRP B O 1
ATOM 1024 N N . GLU B 1 49 ? -6.289 6.281 1.489 1 94 49 GLU B N 1
ATOM 1025 C CA . GLU B 1 49 ? -7.066 7.504 1.307 1 94 49 GLU B CA 1
ATOM 1026 C C . GLU B 1 49 ? -6.996 8.391 2.545 1 94 49 GLU B C 1
ATOM 1028 O O . GLU B 1 49 ? -6.91 9.617 2.43 1 94 49 GLU B O 1
ATOM 1033 N N . ALA B 1 50 ? -7.078 7.785 3.646 1 92.62 50 ALA B N 1
ATOM 1034 C CA . ALA B 1 50 ? -7.008 8.531 4.898 1 92.62 50 ALA B CA 1
ATOM 1035 C C . ALA B 1 50 ? -5.656 9.227 5.047 1 92.62 50 ALA B C 1
ATOM 1037 O O . ALA B 1 50 ? -5.59 10.398 5.414 1 92.62 50 ALA B O 1
ATOM 1038 N N . LEU B 1 51 ? -4.621 8.508 4.773 1 92.88 51 LEU B N 1
ATOM 1039 C CA . LEU B 1 51 ? -3.271 9.055 4.859 1 92.88 51 LEU B CA 1
ATOM 1040 C C . LEU B 1 51 ? -3.084 10.195 3.861 1 92.88 51 LEU B C 1
ATOM 1042 O O . LEU B 1 51 ? -2.51 11.234 4.199 1 92.88 51 LEU B O 1
ATOM 1046 N N . ARG B 1 52 ? -3.533 9.945 2.738 1 91.88 52 ARG B N 1
ATOM 1047 C CA . ARG B 1 52 ? -3.414 10.961 1.689 1 91.88 52 ARG B CA 1
ATOM 1048 C C . ARG B 1 52 ? -4.207 12.211 2.043 1 91.88 52 ARG B C 1
ATOM 1050 O O . ARG B 1 52 ? -3.738 13.328 1.829 1 91.88 52 ARG B O 1
ATOM 1057 N N . GLU B 1 53 ? -5.355 12.094 2.551 1 91.94 53 GLU B N 1
ATOM 1058 C CA . GLU B 1 53 ? -6.188 13.219 2.977 1 91.94 53 GLU B CA 1
ATOM 1059 C C . GLU B 1 53 ? -5.512 14.008 4.094 1 91.94 53 GLU B C 1
ATOM 1061 O O . GLU B 1 53 ? -5.48 15.242 4.055 1 91.94 53 GLU B O 1
ATOM 1066 N N . LEU B 1 54 ? -5.004 13.25 5 1 89 54 LEU B N 1
ATOM 1067 C CA . LEU B 1 54 ? -4.301 13.898 6.102 1 89 54 LEU B CA 1
ATOM 1068 C C . LEU B 1 54 ? -3.09 14.672 5.594 1 89 54 LEU B C 1
ATOM 1070 O O . LEU B 1 54 ? -2.824 15.789 6.043 1 89 54 LEU B O 1
ATOM 1074 N N . ALA B 1 55 ? -2.436 14.172 4.703 1 88.81 55 ALA B N 1
ATOM 1075 C CA . ALA B 1 55 ? -1.264 14.82 4.125 1 88.81 55 ALA B CA 1
ATOM 1076 C C . ALA B 1 55 ? -1.663 16.078 3.346 1 88.81 55 ALA B C 1
ATOM 1078 O O . ALA B 1 55 ? -0.958 17.078 3.381 1 88.81 55 ALA B O 1
ATOM 1079 N N . PHE B 1 56 ? -2.717 16.016 2.713 1 86.75 56 PHE B N 1
ATOM 1080 C CA . PHE B 1 56 ? -3.227 17.125 1.919 1 86.75 56 PHE B CA 1
ATOM 1081 C C . PHE B 1 56 ? -3.639 18.281 2.814 1 86.75 56 PHE B C 1
ATOM 1083 O O . PHE B 1 56 ? -3.475 19.453 2.445 1 86.75 56 PHE B O 1
ATOM 1090 N N . LEU B 1 57 ? -4.105 18 3.908 1 81.56 57 LEU B N 1
ATOM 1091 C CA . LEU B 1 57 ? -4.566 19.031 4.844 1 81.56 57 LEU B CA 1
ATOM 1092 C C . LEU B 1 57 ? -3.393 19.828 5.395 1 81.56 57 LEU B C 1
ATOM 1094 O O . LEU B 1 57 ? -3.578 20.953 5.887 1 81.56 57 LEU B O 1
ATOM 1098 N N . GLN B 1 58 ? -2.186 19.312 5.383 1 71 58 GLN B N 1
ATOM 1099 C CA . GLN B 1 58 ? -1 20.016 5.859 1 71 58 GLN B CA 1
ATOM 1100 C C . GLN B 1 58 ? -0.55 21.078 4.859 1 71 58 GLN B C 1
ATOM 1102 O O . GLN B 1 58 ? 0.301 21.906 5.176 1 71 58 GLN B O 1
ATOM 1107 N N . ARG B 1 59 ? -1.05 21.031 3.719 1 65.06 59 ARG B N 1
ATOM 1108 C CA . ARG B 1 59 ? -0.633 22.016 2.73 1 65.06 59 ARG B CA 1
ATOM 1109 C C . ARG B 1 59 ? -1.102 23.406 3.123 1 65.06 59 ARG B C 1
ATOM 1111 O O . ARG B 1 59 ? -2.262 23.609 3.49 1 65.06 59 ARG B O 1
ATOM 1118 N N . PRO B 1 60 ? -0.084 24.172 3.518 1 61.38 60 PRO B N 1
ATOM 1119 C CA . PRO B 1 60 ? -0.434 25.531 3.943 1 61.38 60 PRO B CA 1
ATOM 1120 C C . PRO B 1 60 ? -1.5 26.172 3.057 1 61.38 60 PRO B C 1
ATOM 1122 O O . PRO B 1 60 ? -1.526 25.938 1.847 1 61.38 60 PRO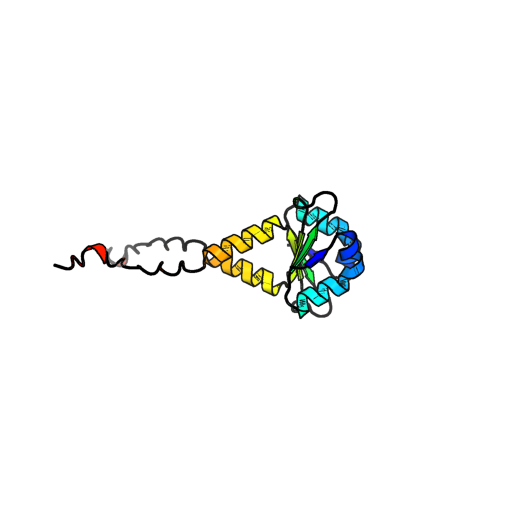 B O 1
ATOM 1125 N N . SER B 1 61 ? -2.676 26.188 3.66 1 58.16 61 SER B N 1
ATOM 1126 C CA . SER B 1 61 ? -3.674 27.016 2.98 1 58.16 61 SER B CA 1
ATOM 1127 C C . SER B 1 61 ? -3.045 28.266 2.385 1 58.16 61 SER B C 1
ATOM 1129 O O . SER B 1 61 ? -2.303 28.984 3.064 1 58.16 61 SER B O 1
ATOM 1131 N N . LEU B 1 62 ? -2.473 28.203 1.173 1 56.16 62 LEU B N 1
ATOM 1132 C CA . LEU B 1 62 ? -2.102 29.5 0.635 1 56.16 62 LEU B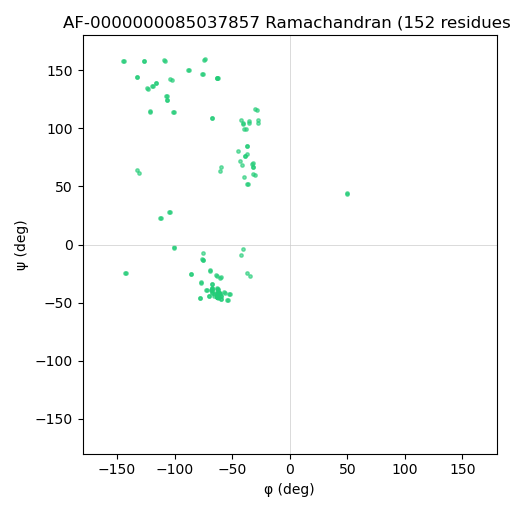 CA 1
ATOM 1133 C C . LEU B 1 62 ? -3.025 30.594 1.169 1 56.16 62 LEU B C 1
ATOM 1135 O O . LEU B 1 62 ? -4.234 30.391 1.287 1 56.16 62 LEU B O 1
ATOM 1139 N N . PRO B 1 63 ? -2.469 31.422 1.859 1 54.69 63 PRO B N 1
ATOM 1140 C CA . PRO B 1 63 ? -3.312 32.562 2.234 1 54.69 63 PRO B CA 1
ATOM 1141 C C . PRO B 1 63 ? -4.238 3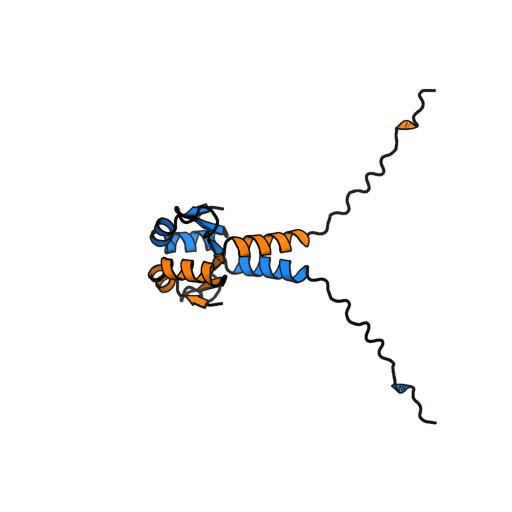3 1.104 1 54.69 63 PRO B C 1
ATOM 1143 O O . PRO B 1 63 ? -3.863 32.938 -0.069 1 54.69 63 PRO B O 1
ATOM 1146 N N . LYS B 1 64 ? -5.48 32.625 1.102 1 55.97 64 LYS B N 1
ATOM 1147 C CA . LYS B 1 64 ? -6.375 33.219 0.12 1 55.97 64 LYS B CA 1
ATOM 1148 C C . LYS B 1 64 ? -5.883 34.625 -0.278 1 55.97 64 LYS B C 1
ATOM 1150 O O . LYS B 1 64 ? -5.578 35.438 0.584 1 55.97 64 LYS B O 1
ATOM 1155 N N . PRO B 1 65 ? -5.344 34.75 -1.367 1 53.12 65 PRO B N 1
ATOM 1156 C CA . PRO B 1 65 ? -5.012 36.156 -1.661 1 53.12 65 PRO B CA 1
ATOM 1157 C C . PRO B 1 65 ? -6.051 37.125 -1.113 1 53.12 65 PRO B C 1
ATOM 1159 O O . PRO B 1 65 ? -7.254 36.875 -1.182 1 53.12 65 PRO B O 1
ATOM 1162 N N . ALA B 1 66 ? -5.707 37.75 -0.131 1 49.41 66 ALA B N 1
ATOM 1163 C CA . ALA B 1 66 ? -6.539 38.906 0.207 1 49.41 66 ALA B CA 1
ATOM 1164 C C . ALA B 1 66 ? -7.023 39.625 -1.051 1 49.41 66 ALA B C 1
ATOM 1166 O O . ALA B 1 66 ? -6.262 40.375 -1.689 1 49.41 66 ALA B O 1
ATOM 1167 N N . ILE B 1 67 ? -7.605 39.125 -2.023 1 47.5 67 ILE B N 1
ATOM 1168 C CA . ILE B 1 67 ? -8.211 40 -3.021 1 47.5 67 ILE B CA 1
ATOM 1169 C C . ILE B 1 67 ? -8.945 41.125 -2.326 1 47.5 67 ILE B C 1
ATOM 1171 O O . ILE B 1 67 ? -9.938 40.906 -1.63 1 47.5 67 ILE B O 1
ATOM 1175 N N . THR B 1 68 ? -8.242 42.094 -1.724 1 45.94 68 THR B N 1
ATOM 1176 C CA . THR B 1 68 ? -8.805 43.438 -1.517 1 45.94 68 THR B CA 1
ATOM 1177 C C . THR B 1 68 ? -9.766 43.781 -2.65 1 45.94 68 THR B C 1
ATOM 1179 O O . THR B 1 68 ? -9.344 43.938 -3.803 1 45.94 68 THR B O 1
ATOM 1182 N N . ALA B 1 69 ? -10.898 43.219 -2.785 1 46.03 69 ALA B N 1
ATOM 1183 C CA . ALA B 1 69 ? -12.008 43.688 -3.598 1 46.03 69 ALA B CA 1
ATOM 1184 C C . ALA B 1 69 ? -12.031 45.219 -3.654 1 46.03 69 ALA B C 1
ATOM 1186 O O . ALA B 1 69 ? -12.336 45.875 -2.656 1 46.03 69 ALA B O 1
ATOM 1187 N N . PHE B 1 70 ? -11.031 45.812 -4.285 1 46.75 70 PHE B N 1
ATOM 1188 C CA . PHE B 1 70 ? -11.344 47.219 -4.648 1 46.75 70 PHE B CA 1
ATOM 1189 C C . PHE B 1 70 ? -12.805 47.344 -5.059 1 46.75 70 PHE B C 1
ATOM 1191 O O . PHE B 1 70 ? -13.258 46.656 -5.988 1 46.75 70 PHE B O 1
ATOM 1198 N N . ASP B 1 71 ? -13.75 47.375 -4.125 1 45.53 71 ASP B N 1
ATOM 1199 C CA . ASP B 1 71 ? -15.117 47.844 -4.34 1 45.53 71 ASP B CA 1
ATOM 1200 C C . AS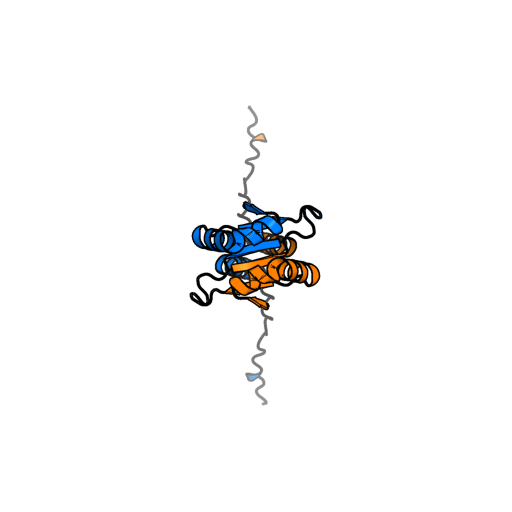P B 1 71 ? -15.156 48.938 -5.379 1 45.53 71 ASP B C 1
ATOM 1202 O O . ASP B 1 71 ? -14.781 50.094 -5.086 1 45.53 71 ASP B O 1
ATOM 1206 N N . VAL B 1 72 ? -14.742 48.75 -6.641 1 49.66 72 VAL B N 1
ATOM 1207 C CA . VAL B 1 72 ? -14.945 49.594 -7.812 1 49.66 72 VAL B CA 1
ATOM 1208 C C . VAL B 1 72 ? -16.375 50.156 -7.812 1 49.66 72 VAL B C 1
ATOM 1210 O O . VAL B 1 72 ? -16.781 50.812 -8.766 1 49.66 72 VAL B O 1
ATOM 1213 N N . ASP B 1 73 ? -17.234 49.781 -6.855 1 44.94 73 ASP B N 1
ATOM 1214 C CA . ASP B 1 73 ? -18.531 50.438 -6.996 1 44.94 73 ASP B CA 1
ATOM 1215 C C . ASP B 1 73 ? -18.406 51.938 -6.902 1 44.94 73 ASP B C 1
ATOM 1217 O O . ASP B 1 73 ? -19.328 52.656 -7.301 1 44.94 73 ASP B O 1
ATOM 1221 N N . LYS B 1 74 ? -17.344 52.5 -6.125 1 45.88 74 LYS B N 1
ATOM 1222 C CA . LYS B 1 74 ? -17.453 53.969 -6.012 1 45.88 74 LYS B CA 1
ATOM 1223 C C . LYS B 1 74 ? -17.016 54.656 -7.297 1 45.88 74 LYS B C 1
ATOM 1225 O O . LYS B 1 74 ? -16.922 55.875 -7.352 1 45.88 74 LYS B O 1
ATOM 1230 N N . MET B 1 75 ? -16.406 54.062 -8.242 1 43.59 75 MET B N 1
ATOM 1231 C CA . MET B 1 75 ? -16.25 54.938 -9.375 1 43.59 75 MET B CA 1
ATOM 1232 C C . MET B 1 75 ? -17.609 55.406 -9.906 1 43.59 75 MET B C 1
ATOM 1234 O O . MET B 1 75 ? -18.359 54.594 -10.445 1 43.59 75 MET B O 1
ATOM 1238 N N . GLU B 1 76 ? -18.391 56.25 -9.086 1 42.28 76 GLU B N 1
ATOM 1239 C CA . GLU B 1 76 ? -19.469 57.125 -9.586 1 42.28 76 GLU B CA 1
ATOM 1240 C C . GLU B 1 76 ? -19.062 57.812 -10.875 1 42.28 76 GLU B C 1
ATOM 1242 O O . GLU B 1 76 ? -17.922 58.281 -11.008 1 42.28 76 GLU B O 1
ATOM 1247 N N . TRP B 1 77 ? -19.547 57.469 -11.977 1 51.34 77 TRP B N 1
ATOM 1248 C CA . TRP B 1 77 ? -19.672 58.25 -13.195 1 51.34 77 TRP B CA 1
ATOM 1249 C C . TRP B 1 77 ? -20.078 59.688 -12.867 1 51.34 77 TRP B C 1
ATOM 1251 O O . TRP B 1 77 ? -21.109 59.906 -12.219 1 51.34 77 TRP B O 1
ATOM 1261 N N . GLY B 1 78 ? -19.375 60.5 -12.078 1 30.17 78 GLY B N 1
ATOM 1262 C CA . GLY B 1 78 ? -19.75 61.875 -12.344 1 30.17 78 GLY B CA 1
ATOM 1263 C C . GLY B 1 78 ? -19.391 62.344 -13.75 1 30.17 78 GLY B C 1
ATOM 1264 O O . GLY B 1 78 ? -18.516 61.75 -14.398 1 30.17 78 GLY B O 1
#

Sequence (156 aa):
MKHYSPIAAQQDFQQVLTVVHQLQETIMITPTDSEDEHAAVIMPKREWEALRELAFLQRPSLPKPAITAFDVDKMEWGMKHYSPIAAQQDFQQVLTVVHQLQETIMITPTDSEDEHAAVIMPKREWEALRELAFLQRPSLPKPAITAFDVDKMEWG